Protein AF-A0A177A5A3-F1 (afdb_monomer)

Radius of gyration: 45.11 Å; Cα contacts (8 Å, |Δi|>4): 28; chains: 1; bounding box: 92×48×131 Å

Structure (mmCIF, N/CA/C/O backbone):
data_AF-A0A177A5A3-F1
#
_entry.id   AF-A0A177A5A3-F1
#
loop_
_atom_site.group_PDB
_atom_site.id
_atom_site.type_symbol
_atom_site.label_atom_id
_atom_site.label_alt_id
_atom_site.label_comp_id
_atom_site.label_asym_id
_atom_site.label_entity_id
_atom_site.label_seq_id
_atom_site.pdbx_PDB_ins_code
_atom_site.Cartn_x
_atom_site.Cartn_y
_atom_site.Cartn_z
_atom_site.occupancy
_atom_site.B_iso_or_equiv
_atom_site.auth_seq_id
_atom_site.auth_comp_id
_atom_site.auth_asym_id
_atom_site.auth_atom_id
_atom_site.pdbx_PDB_model_num
ATOM 1 N N . MET A 1 1 ? 63.293 -1.768 -91.874 1.00 43.72 1 MET A N 1
ATOM 2 C CA . MET A 1 1 ? 63.901 -0.863 -90.873 1.00 43.72 1 MET A CA 1
ATOM 3 C C . MET A 1 1 ? 62.945 0.317 -90.772 1.00 43.72 1 MET A C 1
ATOM 5 O O . MET A 1 1 ? 62.780 0.980 -91.776 1.00 43.72 1 MET A O 1
ATOM 9 N N . ILE A 1 2 ? 62.170 0.565 -89.721 1.00 44.16 2 ILE A N 1
ATOM 10 C CA . ILE A 1 2 ? 62.346 0.339 -88.285 1.00 44.16 2 ILE A CA 1
ATOM 11 C C . ILE A 1 2 ? 60.958 -0.004 -87.710 1.00 44.16 2 ILE A C 1
ATOM 13 O O . ILE A 1 2 ? 60.010 0.758 -87.875 1.00 44.16 2 ILE A O 1
ATOM 17 N N . SER A 1 3 ? 60.847 -1.181 -87.098 1.00 41.41 3 SER A N 1
ATOM 18 C CA . SER A 1 3 ? 59.806 -1.514 -86.119 1.00 41.41 3 SER A CA 1
ATOM 19 C C . SER A 1 3 ? 60.182 -0.882 -84.771 1.00 41.41 3 SER A C 1
ATOM 21 O O . SER A 1 3 ? 61.350 -0.554 -84.588 1.00 41.41 3 SER A O 1
ATOM 23 N N . PHE A 1 4 ? 59.232 -0.832 -83.832 1.00 40.91 4 PHE A N 1
ATOM 24 C CA . PHE A 1 4 ? 59.339 -0.332 -82.448 1.00 40.91 4 PHE A CA 1
ATOM 25 C C . PHE A 1 4 ? 59.108 1.172 -82.286 1.00 40.91 4 PHE A C 1
ATOM 27 O O . PHE A 1 4 ? 60.006 1.970 -82.522 1.00 40.91 4 PHE A O 1
ATOM 34 N N . LEU A 1 5 ? 57.897 1.551 -81.863 1.00 44.75 5 LEU A N 1
ATOM 35 C CA . LEU A 1 5 ? 57.633 2.005 -80.485 1.00 44.75 5 LEU A CA 1
ATOM 36 C C . LEU A 1 5 ? 56.155 2.441 -80.336 1.00 44.75 5 LEU A C 1
ATOM 38 O O . LEU A 1 5 ? 55.847 3.568 -79.963 1.00 44.75 5 LEU A O 1
ATOM 42 N N . VAL A 1 6 ? 55.214 1.554 -80.665 1.00 46.81 6 VAL A N 1
ATOM 43 C CA . VAL A 1 6 ? 53.953 1.530 -79.906 1.00 46.81 6 VAL A CA 1
ATOM 44 C C . VAL A 1 6 ? 54.292 0.716 -78.658 1.00 46.81 6 VAL A C 1
ATOM 46 O O . VAL A 1 6 ? 55.092 -0.207 -78.786 1.00 46.81 6 VAL A O 1
ATOM 49 N N . ASP A 1 7 ? 53.777 1.123 -77.497 1.00 42.56 7 ASP A N 1
ATOM 50 C CA . ASP A 1 7 ? 53.931 0.504 -76.160 1.00 42.56 7 ASP A CA 1
ATOM 51 C C . ASP A 1 7 ? 54.714 1.370 -75.148 1.00 42.56 7 ASP A C 1
ATOM 53 O O . ASP A 1 7 ? 55.636 0.915 -74.477 1.00 4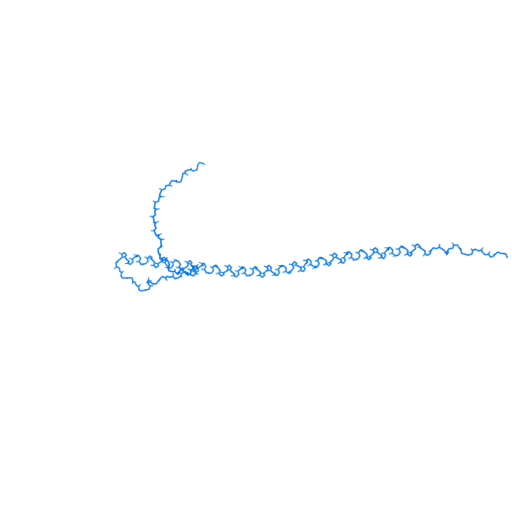2.56 7 ASP A O 1
ATOM 57 N N . PHE A 1 8 ? 54.323 2.643 -74.989 1.00 46.53 8 PHE A N 1
ATOM 58 C CA . PHE A 1 8 ? 54.714 3.466 -73.825 1.00 46.53 8 PHE A CA 1
ATOM 59 C C . PHE A 1 8 ? 53.513 3.866 -72.944 1.00 46.53 8 PHE A C 1
ATOM 61 O O . PHE A 1 8 ? 53.573 4.846 -72.213 1.00 46.53 8 PHE A O 1
ATOM 68 N N . PHE A 1 9 ? 52.392 3.142 -73.002 1.00 43.22 9 PHE A N 1
ATOM 69 C CA . PHE A 1 9 ? 51.239 3.422 -72.130 1.00 43.22 9 PHE A CA 1
ATOM 70 C C . PHE A 1 9 ? 50.538 2.175 -71.580 1.00 43.22 9 PHE A C 1
ATOM 72 O O . PHE A 1 9 ? 49.390 2.262 -71.175 1.00 43.22 9 PHE A O 1
ATOM 79 N N . ASP A 1 10 ? 51.238 1.043 -71.471 1.00 43.31 10 ASP A N 1
ATOM 80 C CA . ASP A 1 10 ? 50.706 -0.158 -70.808 1.00 43.31 10 ASP A CA 1
ATOM 81 C C . ASP A 1 10 ? 51.634 -0.649 -69.695 1.00 43.31 10 ASP A C 1
ATOM 83 O O . ASP A 1 10 ? 52.212 -1.728 -69.756 1.00 43.31 10 ASP A O 1
ATOM 87 N N . THR A 1 11 ? 51.810 0.145 -68.638 1.00 52.97 11 THR A N 1
ATOM 88 C CA . THR A 1 11 ? 52.291 -0.372 -67.344 1.00 52.97 11 THR A CA 1
ATOM 89 C C . THR A 1 11 ? 51.880 0.566 -66.212 1.00 52.97 11 THR A C 1
ATOM 91 O O . THR A 1 11 ? 52.743 1.245 -65.684 1.00 52.97 11 THR A O 1
ATOM 94 N N . ILE A 1 12 ? 50.598 0.595 -65.812 1.00 53.69 12 ILE A N 1
ATOM 95 C CA . ILE A 1 12 ? 50.194 0.676 -64.387 1.00 53.69 12 ILE A CA 1
ATOM 96 C C . ILE A 1 12 ? 48.771 0.083 -64.199 1.00 53.69 12 ILE A C 1
ATOM 98 O O . ILE A 1 12 ? 47.808 0.839 -64.145 1.00 53.69 12 ILE A O 1
ATOM 102 N N . PRO A 1 13 ? 48.592 -1.235 -63.974 1.00 45.12 13 PRO A N 1
ATOM 103 C CA . PRO A 1 13 ? 47.379 -1.761 -63.341 1.00 45.12 13 PRO A CA 1
ATOM 104 C C . PRO A 1 13 ? 47.587 -2.021 -61.836 1.00 45.12 13 PRO A C 1
ATOM 106 O O . PRO A 1 13 ? 46.880 -2.825 -61.239 1.00 45.12 13 PRO A O 1
ATOM 109 N N . PHE A 1 14 ? 48.586 -1.392 -61.201 1.00 43.34 14 PHE A N 1
ATOM 110 C CA . PHE A 1 14 ? 48.909 -1.652 -59.789 1.00 43.34 14 PHE A CA 1
ATOM 111 C C . PHE A 1 14 ? 48.409 -0.565 -58.821 1.00 43.34 14 PHE A C 1
ATOM 113 O O . PHE A 1 14 ? 48.257 -0.819 -57.625 1.00 43.34 14 PHE A O 1
ATOM 120 N N . PHE A 1 15 ? 48.123 0.648 -59.310 1.00 42.75 15 PHE A N 1
ATOM 121 C CA . PHE A 1 15 ? 47.774 1.782 -58.443 1.00 42.75 15 PHE A CA 1
ATOM 122 C C . PHE A 1 15 ? 46.258 1.929 -58.204 1.00 42.75 15 PHE A C 1
ATOM 124 O O . PHE A 1 15 ? 45.849 2.239 -57.088 1.00 42.75 15 PHE A O 1
ATOM 131 N N . GLU A 1 16 ? 45.404 1.614 -59.186 1.00 47.34 16 GLU A N 1
ATOM 132 C CA . GLU A 1 16 ? 43.937 1.703 -59.029 1.00 47.34 16 GLU A CA 1
ATOM 133 C C . GLU A 1 16 ? 43.339 0.589 -58.157 1.00 47.34 16 GLU A C 1
ATOM 135 O O . GLU A 1 16 ? 42.454 0.858 -57.343 1.00 47.34 16 GLU A O 1
ATOM 140 N N . ALA A 1 17 ? 43.858 -0.641 -58.248 1.00 53.09 17 ALA A N 1
ATOM 141 C CA . ALA A 1 17 ? 43.364 -1.769 -57.451 1.00 53.09 17 ALA A CA 1
ATOM 142 C C . ALA A 1 17 ? 43.591 -1.572 -55.936 1.00 53.09 17 ALA A C 1
ATOM 144 O O . ALA A 1 17 ? 42.788 -2.010 -55.109 1.00 53.09 17 ALA A O 1
ATOM 145 N N . ASN A 1 18 ? 44.664 -0.867 -55.557 1.00 56.59 18 ASN A N 1
ATOM 146 C CA . ASN A 1 18 ? 44.965 -0.548 -54.160 1.00 56.59 18 ASN A CA 1
ATOM 147 C C . ASN A 1 18 ? 44.039 0.546 -53.601 1.00 56.59 18 ASN A C 1
ATOM 149 O O . ASN A 1 18 ? 43.550 0.424 -52.475 1.00 56.59 18 ASN A O 1
ATOM 153 N N . LEU A 1 19 ? 43.731 1.577 -54.398 1.00 59.50 19 LEU A N 1
ATOM 154 C CA . LEU A 1 19 ? 42.781 2.635 -54.031 1.00 59.50 19 LEU A CA 1
ATOM 155 C C . LEU A 1 19 ? 41.350 2.092 -53.880 1.00 59.50 19 LEU A C 1
ATOM 157 O O . LEU A 1 19 ? 40.668 2.435 -52.911 1.00 59.50 19 LEU A O 1
ATOM 161 N N . SER A 1 20 ? 40.906 1.195 -54.769 1.00 61.22 20 SER A N 1
ATOM 162 C CA . SER A 1 20 ? 39.584 0.564 -54.656 1.00 61.22 20 SER A CA 1
ATOM 163 C C . SER A 1 20 ? 39.479 -0.358 -53.438 1.00 61.22 20 SER A C 1
ATOM 165 O O . SER A 1 20 ? 38.479 -0.308 -52.721 1.00 61.22 20 SER A O 1
ATOM 167 N N . CYS A 1 21 ? 40.513 -1.152 -53.143 1.00 56.16 21 CYS A N 1
ATOM 168 C CA . CYS A 1 21 ? 40.538 -2.020 -51.958 1.00 56.16 21 CYS A CA 1
ATOM 169 C C . CYS A 1 21 ? 40.504 -1.226 -50.642 1.00 56.16 21 CYS A C 1
ATOM 171 O O . CYS A 1 21 ? 39.732 -1.557 -49.738 1.00 56.16 21 CYS A O 1
ATOM 173 N N . LEU A 1 22 ? 41.282 -0.143 -50.536 1.00 64.50 22 LEU A N 1
ATOM 174 C CA . LEU A 1 22 ? 41.273 0.736 -49.360 1.00 64.50 22 LEU A CA 1
ATOM 175 C C . LEU A 1 22 ? 39.917 1.442 -49.182 1.00 64.50 22 LEU A C 1
ATOM 177 O O . LEU A 1 22 ? 39.397 1.523 -48.065 1.00 64.50 22 LEU A O 1
ATOM 181 N N . ALA A 1 23 ? 39.296 1.898 -50.273 1.00 66.62 23 ALA A N 1
ATOM 182 C CA . ALA A 1 23 ? 37.971 2.518 -50.239 1.00 66.62 23 ALA A CA 1
ATOM 183 C C . ALA A 1 23 ? 36.861 1.535 -49.815 1.00 66.62 23 ALA A C 1
ATOM 185 O O . ALA A 1 23 ? 35.938 1.911 -49.090 1.00 66.62 23 ALA A O 1
ATOM 186 N N . ILE A 1 24 ? 36.943 0.266 -50.224 1.00 70.19 24 ILE A N 1
ATOM 187 C CA . ILE A 1 24 ? 35.982 -0.774 -49.823 1.00 70.19 24 ILE A CA 1
ATOM 188 C C . ILE A 1 24 ? 36.155 -1.133 -48.339 1.00 70.19 24 ILE A C 1
ATOM 190 O O . ILE A 1 24 ? 35.165 -1.185 -47.607 1.00 70.19 24 ILE A O 1
ATOM 194 N N . SER A 1 25 ? 37.395 -1.307 -47.872 1.00 67.12 25 SER A N 1
ATOM 195 C CA . SER A 1 25 ? 37.703 -1.629 -46.470 1.00 67.12 25 SER A CA 1
ATOM 196 C C . SER A 1 25 ? 37.253 -0.525 -45.504 1.00 67.12 25 SER A C 1
ATOM 198 O O . SER A 1 25 ? 36.602 -0.788 -44.489 1.00 67.12 25 SER A O 1
ATOM 200 N N . THR A 1 26 ? 37.505 0.738 -45.855 1.00 71.69 26 THR A N 1
ATOM 201 C CA . THR A 1 26 ? 37.072 1.888 -45.046 1.00 71.69 26 THR A CA 1
ATOM 202 C C . THR A 1 26 ? 35.552 2.028 -45.013 1.00 71.69 26 THR A C 1
ATOM 204 O O . THR A 1 26 ? 34.984 2.202 -43.935 1.00 71.69 26 THR A O 1
ATOM 207 N N . ARG A 1 27 ? 34.858 1.865 -46.147 1.00 70.81 27 ARG A N 1
ATOM 208 C CA . ARG A 1 27 ? 33.384 1.867 -46.188 1.00 70.81 27 ARG A CA 1
ATOM 209 C C . ARG A 1 27 ? 32.779 0.733 -45.366 1.00 70.81 27 ARG A C 1
ATOM 211 O O . ARG A 1 27 ? 31.797 0.961 -44.663 1.00 70.81 27 ARG A O 1
ATOM 218 N N . PHE A 1 28 ? 33.363 -0.462 -45.421 1.00 76.12 28 PHE A N 1
ATOM 219 C CA . PHE A 1 28 ? 32.926 -1.594 -44.606 1.00 76.12 28 PHE A CA 1
ATOM 220 C C . PHE A 1 28 ? 33.111 -1.317 -43.106 1.00 76.12 28 PHE A C 1
ATOM 222 O O . PHE A 1 28 ? 32.181 -1.525 -42.331 1.00 76.12 28 PHE A O 1
ATOM 229 N N . SER A 1 29 ? 34.260 -0.759 -42.710 1.00 74.25 29 SER A N 1
ATOM 230 C CA . SER A 1 29 ? 34.571 -0.382 -41.322 1.00 74.25 29 SER A CA 1
ATOM 231 C C . SER A 1 29 ? 33.658 0.722 -40.772 1.00 74.25 29 SER A C 1
ATOM 233 O O . SER A 1 29 ? 33.216 0.665 -39.627 1.00 74.25 29 SER A O 1
ATOM 235 N N . VAL A 1 30 ? 33.324 1.726 -41.585 1.00 79.56 30 VAL A N 1
ATOM 236 C CA . VAL A 1 30 ? 32.384 2.783 -41.180 1.00 79.56 30 VAL A CA 1
ATOM 237 C C . VAL A 1 30 ? 30.965 2.223 -41.060 1.00 79.56 30 VAL A C 1
ATOM 239 O O . VAL A 1 30 ? 30.274 2.495 -40.080 1.00 79.56 30 VAL A O 1
ATOM 242 N N . LYS A 1 31 ? 30.533 1.393 -42.016 1.00 83.19 31 LYS A N 1
ATOM 243 C CA . LYS A 1 31 ? 29.190 0.801 -42.008 1.00 83.19 31 LYS A CA 1
ATOM 244 C C . LYS A 1 31 ? 28.988 -0.161 -40.834 1.00 83.19 31 LYS A C 1
ATOM 246 O O . LYS A 1 31 ? 27.918 -0.146 -40.235 1.00 83.19 31 LYS A O 1
ATOM 251 N N . SER A 1 32 ? 29.996 -0.955 -40.471 1.00 77.19 32 SER A N 1
ATOM 252 C CA . SER A 1 32 ? 29.913 -1.865 -39.322 1.00 77.19 32 SER A CA 1
ATOM 253 C C . SER A 1 32 ? 29.825 -1.118 -37.987 1.00 77.19 32 SER A C 1
ATOM 255 O O . SER A 1 32 ? 29.000 -1.480 -37.152 1.00 77.19 32 SER A O 1
ATOM 257 N N . LYS A 1 33 ? 30.588 -0.031 -37.805 1.00 80.56 33 LYS A N 1
ATOM 258 C CA . LYS A 1 33 ? 30.499 0.830 -36.611 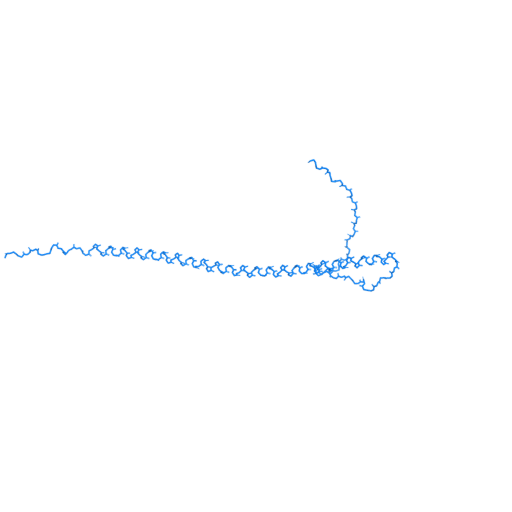1.00 80.56 33 LYS A CA 1
ATOM 259 C C . LYS A 1 33 ? 29.119 1.469 -36.458 1.00 80.56 33 LYS A C 1
ATOM 261 O O . LYS A 1 33 ? 28.541 1.409 -35.379 1.00 80.56 33 LYS A O 1
ATOM 266 N N . LEU A 1 34 ? 28.559 2.002 -37.545 1.00 80.88 34 LEU A N 1
ATOM 267 C CA . LEU A 1 34 ? 27.218 2.598 -37.534 1.00 80.88 34 LEU A CA 1
ATOM 268 C C . LEU A 1 34 ? 26.126 1.574 -37.194 1.00 80.88 34 LEU A C 1
ATOM 270 O O . LEU A 1 34 ? 25.200 1.887 -36.448 1.00 80.88 34 LEU A O 1
ATOM 274 N N . LEU A 1 35 ? 26.242 0.343 -37.706 1.00 79.88 35 LEU A N 1
ATOM 275 C CA . LEU A 1 35 ? 25.305 -0.732 -37.377 1.00 79.88 35 LEU A CA 1
ATOM 276 C C . LEU A 1 35 ? 25.392 -1.124 -35.898 1.00 79.88 35 LEU A C 1
ATOM 278 O O . LEU A 1 35 ? 24.352 -1.245 -35.251 1.00 79.88 35 LEU A O 1
ATOM 282 N N . LEU A 1 36 ? 26.603 -1.247 -35.346 1.00 80.81 36 LEU A N 1
ATOM 283 C CA . LEU A 1 36 ? 26.808 -1.531 -33.923 1.00 80.81 36 LEU A CA 1
ATOM 284 C C . LEU A 1 36 ? 26.213 -0.433 -33.032 1.00 80.81 36 LEU A C 1
ATOM 286 O O . LEU A 1 36 ? 25.481 -0.748 -32.101 1.00 80.81 36 LEU A O 1
ATOM 290 N N . GLU A 1 37 ? 26.440 0.841 -33.354 1.00 81.06 37 GLU A N 1
ATOM 291 C CA . GLU A 1 37 ? 25.869 1.966 -32.598 1.00 81.06 37 GLU A CA 1
ATOM 292 C C . GLU A 1 37 ? 24.341 2.059 -32.694 1.00 81.06 37 GLU A C 1
ATOM 294 O O . GLU A 1 37 ? 23.689 2.542 -31.768 1.00 81.06 37 GLU A O 1
ATOM 299 N N . SER A 1 38 ? 23.743 1.647 -33.815 1.00 78.88 38 SER A N 1
ATOM 300 C CA . SER A 1 38 ? 22.282 1.580 -33.925 1.00 78.88 38 SER A CA 1
ATOM 301 C C . SER A 1 38 ? 21.703 0.417 -33.117 1.00 78.88 38 SER A C 1
ATOM 303 O O . SER A 1 38 ? 20.714 0.598 -32.411 1.00 78.88 38 SER A O 1
ATOM 305 N N . ALA A 1 39 ? 22.374 -0.739 -33.133 1.00 79.00 39 ALA A N 1
ATOM 306 C CA . ALA A 1 39 ? 21.946 -1.922 -32.401 1.00 79.00 39 ALA A CA 1
ATOM 307 C C . ALA A 1 39 ? 22.007 -1.711 -30.881 1.00 79.00 39 ALA A C 1
ATOM 309 O O . ALA A 1 39 ? 21.066 -2.083 -30.184 1.00 79.00 39 ALA A O 1
ATOM 310 N N . THR A 1 40 ? 23.056 -1.065 -30.356 1.00 84.50 40 THR A N 1
ATOM 311 C CA . THR A 1 40 ? 23.146 -0.766 -28.915 1.00 84.50 40 THR A CA 1
ATOM 312 C C . THR A 1 40 ? 22.029 0.167 -28.454 1.00 84.50 40 THR A C 1
ATOM 314 O O . THR A 1 40 ? 21.398 -0.093 -27.433 1.00 84.50 40 THR A O 1
ATOM 317 N N . LYS A 1 41 ? 21.702 1.198 -29.243 1.00 86.50 4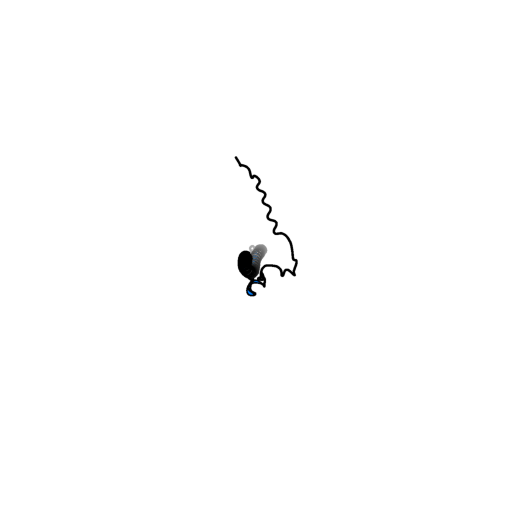1 LYS A N 1
ATOM 318 C CA . LYS A 1 41 ? 20.592 2.119 -28.945 1.00 86.50 41 LYS A CA 1
ATOM 319 C C . LYS A 1 41 ? 19.240 1.414 -28.905 1.00 86.50 41 LYS A C 1
ATOM 321 O O . LYS A 1 41 ? 18.362 1.821 -28.148 1.00 86.50 41 LYS A O 1
ATOM 326 N N . ASP A 1 42 ? 19.036 0.396 -29.732 1.00 87.00 42 ASP A N 1
ATOM 327 C CA . ASP A 1 42 ? 17.776 -0.347 -29.751 1.00 87.00 42 ASP A CA 1
ATOM 328 C C . ASP A 1 42 ? 17.677 -1.342 -28.586 1.00 87.00 42 ASP A C 1
ATOM 330 O O . ASP A 1 42 ? 16.600 -1.477 -28.000 1.00 87.00 42 ASP A O 1
ATOM 334 N N . VAL A 1 43 ? 18.800 -1.936 -28.167 1.00 89.06 43 VAL A N 1
ATOM 335 C CA . VAL A 1 43 ? 18.885 -2.739 -26.935 1.00 89.06 43 VAL A CA 1
ATOM 336 C C . VAL A 1 43 ? 18.581 -1.881 -25.703 1.00 89.06 43 VAL A C 1
ATOM 338 O O . VAL A 1 43 ? 17.698 -2.233 -24.925 1.00 89.06 43 VAL A O 1
ATOM 341 N N . GLU A 1 44 ? 19.200 -0.704 -25.569 1.00 92.06 44 GLU A N 1
ATOM 342 C CA . GLU A 1 44 ? 18.948 0.222 -24.450 1.00 92.06 44 GLU A CA 1
ATOM 343 C C . GLU A 1 44 ? 17.472 0.649 -24.362 1.00 92.06 44 GLU A C 1
ATOM 345 O O . GLU A 1 44 ? 16.886 0.722 -23.278 1.00 92.06 44 GLU A O 1
ATOM 350 N N . LYS A 1 45 ? 16.824 0.908 -25.507 1.00 92.69 45 LYS A N 1
ATOM 351 C CA . LYS A 1 45 ? 15.388 1.231 -25.545 1.00 92.69 45 LYS A CA 1
ATOM 352 C C . LYS A 1 45 ? 14.533 0.052 -25.091 1.00 92.69 45 LYS A C 1
ATOM 354 O O . LYS A 1 45 ? 13.562 0.274 -24.364 1.00 92.69 45 LYS A O 1
ATOM 359 N N . ALA A 1 46 ? 14.858 -1.165 -25.524 1.00 90.56 46 ALA A N 1
ATOM 360 C CA . ALA A 1 46 ? 14.128 -2.368 -25.140 1.00 90.56 46 ALA A CA 1
ATOM 361 C C . ALA A 1 46 ? 14.268 -2.646 -23.634 1.00 90.56 46 ALA A C 1
ATOM 363 O O . ALA A 1 46 ? 13.268 -2.894 -22.957 1.00 90.56 46 ALA A O 1
ATOM 364 N N . GLU A 1 47 ? 15.472 -2.497 -23.081 1.00 91.00 47 GLU A N 1
ATOM 365 C CA . GLU A 1 47 ? 15.727 -2.620 -21.643 1.00 91.00 47 GLU A CA 1
ATOM 366 C C . GLU A 1 47 ? 14.961 -1.565 -20.837 1.00 91.00 47 GLU A C 1
ATOM 368 O O . GLU A 1 47 ? 14.286 -1.890 -19.857 1.00 91.00 47 GLU A O 1
ATOM 373 N N . LEU A 1 48 ? 14.974 -0.305 -21.282 1.00 94.69 48 LEU A N 1
ATOM 374 C CA . LEU A 1 48 ? 14.221 0.767 -20.632 1.00 94.69 48 LEU A CA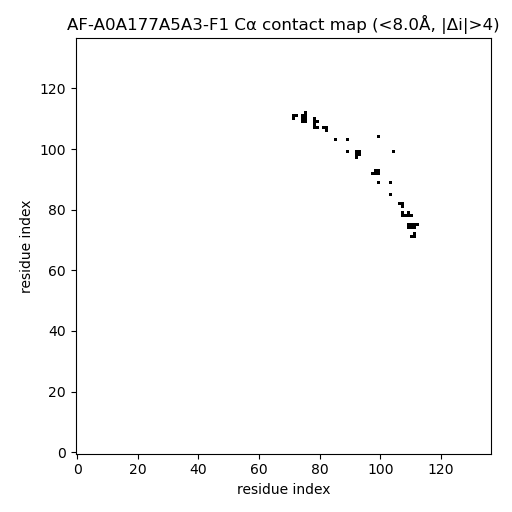 1
ATOM 375 C C . LEU A 1 48 ? 12.706 0.506 -20.668 1.00 94.69 48 LEU A C 1
ATOM 377 O O . LEU A 1 48 ? 11.991 0.832 -19.717 1.00 94.69 48 LEU A O 1
ATOM 381 N N . GLN A 1 49 ? 12.189 -0.061 -21.760 1.00 94.19 49 GLN A N 1
ATOM 382 C CA . GLN A 1 49 ? 10.782 -0.450 -21.855 1.00 94.19 49 GLN A CA 1
ATOM 383 C C . GLN A 1 49 ? 10.447 -1.586 -20.887 1.00 94.19 49 GLN A C 1
ATOM 385 O O . GLN A 1 49 ? 9.454 -1.474 -20.166 1.00 94.19 49 GLN A O 1
ATOM 390 N N . ALA A 1 50 ? 11.293 -2.614 -20.800 1.00 91.44 50 ALA A N 1
ATOM 391 C CA . ALA A 1 50 ? 11.125 -3.704 -19.844 1.00 91.44 50 ALA A CA 1
ATOM 392 C C . ALA A 1 50 ? 11.116 -3.185 -18.395 1.00 91.44 50 ALA A C 1
ATOM 394 O O . ALA A 1 50 ? 10.198 -3.484 -17.631 1.00 91.44 50 ALA A O 1
ATOM 395 N N . GLN A 1 51 ? 12.055 -2.302 -18.036 1.00 93.94 51 GLN A N 1
ATOM 396 C CA . GLN A 1 51 ? 12.097 -1.680 -16.708 1.00 93.94 51 GLN A CA 1
ATOM 397 C C . GLN A 1 51 ? 10.851 -0.837 -16.412 1.00 93.94 51 GLN A C 1
ATOM 399 O O . GLN A 1 51 ? 10.327 -0.867 -15.298 1.00 93.94 51 GLN A O 1
ATOM 404 N N . LYS A 1 52 ? 10.331 -0.100 -17.402 1.00 96.19 52 LYS A N 1
ATOM 405 C CA . LYS A 1 52 ? 9.093 0.680 -17.247 1.00 96.19 52 LYS A CA 1
ATOM 406 C C . LYS A 1 52 ? 7.882 -0.205 -16.973 1.00 96.19 52 LYS A C 1
ATOM 408 O O . LYS A 1 52 ? 7.011 0.216 -16.215 1.00 96.19 52 LYS A O 1
ATOM 413 N N . LEU A 1 53 ? 7.799 -1.385 -17.585 1.00 94.62 53 LEU A N 1
ATOM 414 C CA . LEU A 1 53 ? 6.710 -2.329 -17.325 1.00 94.62 53 LEU A CA 1
ATOM 415 C C . LEU A 1 53 ? 6.793 -2.864 -15.894 1.00 94.62 53 LEU A C 1
ATOM 417 O O . LEU A 1 53 ? 5.836 -2.703 -15.137 1.00 94.62 53 LEU A O 1
ATOM 421 N N . VAL A 1 54 ? 7.970 -3.333 -15.477 1.00 94.62 54 VAL A N 1
ATOM 422 C CA . VAL A 1 54 ? 8.204 -3.805 -14.101 1.00 94.62 54 VAL A CA 1
ATOM 423 C C . VAL A 1 54 ? 7.909 -2.704 -13.073 1.00 94.62 54 VAL A C 1
ATOM 425 O O . VAL A 1 54 ? 7.236 -2.936 -12.070 1.00 94.62 54 VAL A O 1
ATOM 428 N N . ALA A 1 55 ? 8.343 -1.467 -13.330 1.00 95.81 55 ALA A N 1
ATOM 429 C CA . ALA A 1 55 ? 8.082 -0.338 -12.440 1.00 95.81 55 ALA A CA 1
ATOM 430 C C . ALA A 1 55 ? 6.585 0.006 -12.336 1.00 95.81 55 ALA A C 1
ATOM 432 O O . ALA A 1 55 ? 6.116 0.395 -11.263 1.00 95.81 55 ALA A O 1
ATOM 433 N N . LYS A 1 56 ? 5.821 -0.133 -13.428 1.00 96.56 56 LYS A N 1
ATOM 434 C CA . LYS A 1 56 ? 4.364 0.068 -13.420 1.00 96.56 56 LYS A CA 1
ATOM 435 C C . LYS A 1 56 ? 3.669 -1.002 -12.589 1.00 96.56 56 LYS A C 1
ATOM 437 O O . LYS A 1 56 ? 2.851 -0.652 -11.742 1.00 96.56 56 LYS A O 1
ATOM 442 N N . GLU A 1 57 ? 4.024 -2.267 -12.779 1.00 93.81 57 GLU A N 1
ATOM 443 C CA . GLU A 1 57 ? 3.463 -3.383 -12.011 1.00 93.81 57 GLU A CA 1
ATOM 444 C C . GLU A 1 57 ? 3.766 -3.234 -10.515 1.00 93.81 57 GLU A C 1
ATOM 446 O O . GLU A 1 57 ? 2.855 -3.259 -9.685 1.00 93.81 57 GLU A O 1
ATOM 451 N N . ALA A 1 58 ? 5.021 -2.934 -10.165 1.00 95.75 58 ALA A N 1
ATOM 452 C CA . ALA A 1 58 ? 5.420 -2.675 -8.784 1.00 95.75 58 ALA A CA 1
ATOM 453 C C . ALA A 1 58 ? 4.683 -1.469 -8.177 1.00 95.75 58 ALA A C 1
ATOM 455 O O . ALA A 1 58 ? 4.312 -1.481 -6.999 1.00 95.75 58 ALA A O 1
ATOM 456 N N . ARG A 1 59 ? 4.440 -0.415 -8.967 1.00 97.12 59 ARG A N 1
ATOM 457 C CA . ARG A 1 59 ? 3.666 0.752 -8.523 1.00 97.12 59 ARG A CA 1
ATOM 458 C C . ARG A 1 59 ? 2.217 0.384 -8.224 1.00 97.12 59 ARG A C 1
ATOM 460 O O . ARG A 1 59 ? 1.714 0.804 -7.184 1.00 97.12 59 ARG A O 1
ATOM 467 N N . VAL A 1 60 ? 1.565 -0.381 -9.098 1.00 97.00 60 VAL A N 1
ATOM 468 C CA . VAL A 1 60 ? 0.179 -0.829 -8.895 1.00 97.00 60 VAL A CA 1
ATOM 469 C C . VAL A 1 60 ? 0.079 -1.697 -7.641 1.00 97.00 60 VAL A C 1
ATOM 471 O O . VAL A 1 60 ? -0.761 -1.423 -6.786 1.00 97.00 60 VAL A O 1
ATOM 474 N N . ALA A 1 61 ? 0.990 -2.657 -7.460 1.00 95.69 61 ALA A N 1
ATOM 475 C CA . ALA A 1 61 ? 1.025 -3.502 -6.266 1.00 95.69 61 ALA A CA 1
ATOM 476 C C . ALA A 1 61 ? 1.178 -2.678 -4.973 1.00 95.69 61 ALA A C 1
ATOM 478 O O . ALA A 1 61 ? 0.434 -2.866 -4.009 1.00 95.69 61 ALA A O 1
ATOM 479 N N . ARG A 1 62 ? 2.088 -1.694 -4.964 1.00 96.44 62 ARG A N 1
ATOM 480 C CA . ARG A 1 62 ? 2.265 -0.778 -3.822 1.00 96.44 62 ARG A CA 1
ATOM 481 C C . ARG A 1 62 ? 1.024 0.068 -3.554 1.00 96.44 62 ARG A C 1
ATOM 483 O O . ARG A 1 62 ? 0.690 0.314 -2.398 1.00 96.44 62 ARG A O 1
ATOM 490 N N . GLN A 1 63 ? 0.354 0.541 -4.602 1.00 97.62 63 GLN A N 1
ATOM 491 C CA . GLN A 1 63 ? -0.881 1.309 -4.457 1.00 97.62 63 GLN A CA 1
ATOM 492 C C . GLN A 1 63 ? -1.994 0.459 -3.845 1.00 97.62 63 GLN A C 1
ATOM 494 O O . GLN A 1 63 ? -2.627 0.923 -2.900 1.00 97.62 63 GLN A O 1
ATOM 499 N N . ALA A 1 64 ? -2.175 -0.776 -4.316 1.00 96.81 64 ALA A N 1
ATOM 500 C CA . ALA A 1 64 ? -3.158 -1.707 -3.772 1.00 96.81 64 ALA A CA 1
ATOM 501 C C . ALA A 1 64 ? -2.899 -2.003 -2.285 1.00 96.81 64 ALA A C 1
ATOM 503 O O . ALA A 1 64 ? -3.804 -1.865 -1.464 1.00 96.81 64 ALA A O 1
ATOM 504 N N . LEU A 1 65 ? -1.646 -2.294 -1.911 1.00 96.56 65 LEU A N 1
ATOM 505 C CA . LEU A 1 65 ? -1.258 -2.497 -0.509 1.00 96.56 65 LEU A CA 1
ATOM 506 C C . LEU A 1 65 ? -1.585 -1.260 0.336 1.00 96.56 65 LEU A C 1
ATOM 508 O O . LEU A 1 65 ? -2.245 -1.355 1.369 1.00 96.56 65 LEU A O 1
ATOM 512 N N . ASN A 1 66 ? -1.169 -0.076 -0.115 1.00 96.75 66 ASN A N 1
ATOM 513 C CA . ASN A 1 66 ? -1.408 1.163 0.623 1.00 96.75 66 ASN A CA 1
ATOM 514 C C . ASN A 1 66 ? -2.900 1.489 0.764 1.00 96.75 66 ASN A C 1
ATOM 516 O O . ASN A 1 66 ? -3.304 2.058 1.776 1.00 96.75 66 ASN A O 1
ATOM 520 N N . GLN A 1 67 ? -3.720 1.153 -0.233 1.00 96.75 67 GLN A N 1
ATOM 521 C CA . GLN A 1 67 ? -5.172 1.296 -0.150 1.00 96.75 67 GLN A CA 1
ATOM 522 C C . GLN A 1 67 ? -5.760 0.346 0.896 1.00 96.75 67 GLN A C 1
ATOM 524 O O . GLN A 1 67 ? -6.482 0.817 1.774 1.00 96.75 67 GLN A O 1
ATOM 529 N N . ALA A 1 68 ? -5.386 -0.936 0.869 1.00 94.56 68 ALA A N 1
ATOM 530 C CA . ALA A 1 68 ? -5.819 -1.915 1.865 1.00 94.56 68 ALA A CA 1
ATOM 531 C C . ALA A 1 68 ? -5.409 -1.493 3.287 1.00 94.56 68 ALA A C 1
ATOM 533 O O . ALA A 1 68 ? -6.239 -1.449 4.192 1.00 94.56 68 ALA A O 1
ATOM 534 N N . ARG A 1 69 ? -4.159 -1.049 3.473 1.00 93.56 69 ARG A N 1
ATOM 535 C CA . ARG A 1 69 ? -3.669 -0.548 4.767 1.00 93.56 69 ARG A CA 1
ATOM 536 C C . ARG A 1 69 ? -4.473 0.652 5.268 1.00 93.56 69 ARG A C 1
ATOM 538 O O . ARG A 1 69 ? -4.783 0.735 6.450 1.00 93.56 69 ARG A O 1
ATOM 545 N N . LYS A 1 70 ? -4.832 1.586 4.382 1.00 95.44 70 LYS A N 1
ATOM 546 C CA . LYS A 1 70 ? -5.670 2.739 4.746 1.00 95.44 70 LYS A CA 1
ATOM 547 C C . LYS A 1 70 ? -7.087 2.329 5.136 1.00 95.44 70 LYS A C 1
ATOM 549 O O . LYS A 1 70 ? -7.655 2.963 6.017 1.00 95.44 70 LYS A O 1
ATOM 554 N N . GLN A 1 71 ? -7.661 1.326 4.477 1.00 93.75 71 GLN A N 1
ATOM 555 C CA . GLN A 1 71 ? -8.984 0.807 4.829 1.00 93.75 71 GLN A CA 1
ATOM 556 C C . GLN A 1 71 ? -8.966 0.168 6.220 1.00 93.75 71 GLN A C 1
ATOM 558 O O . GLN A 1 71 ? -9.792 0.538 7.048 1.00 93.75 71 GLN A O 1
ATOM 563 N N . LEU A 1 72 ? -7.973 -0.680 6.503 1.00 92.69 72 LEU A N 1
ATOM 564 C CA . LEU A 1 72 ? -7.785 -1.275 7.830 1.00 92.69 72 LEU A CA 1
ATOM 565 C C . LEU A 1 72 ? -7.619 -0.206 8.914 1.00 92.69 72 LEU A C 1
ATOM 567 O O . LEU A 1 72 ? -8.310 -0.239 9.923 1.00 92.69 72 LEU A O 1
ATOM 571 N N . HIS A 1 73 ? -6.777 0.798 8.667 1.00 91.62 73 HIS A N 1
ATOM 572 C CA . HIS A 1 73 ? -6.555 1.880 9.624 1.00 91.62 73 HIS A CA 1
ATOM 573 C C . HIS A 1 73 ? -7.826 2.700 9.910 1.00 91.62 73 HIS A C 1
ATOM 575 O O . HIS A 1 73 ? -8.075 3.100 11.044 1.00 91.62 73 HIS A O 1
ATOM 581 N N . ARG A 1 74 ? -8.661 2.951 8.892 1.00 93.69 74 ARG A N 1
ATOM 582 C CA . ARG A 1 74 ? -9.951 3.637 9.080 1.00 93.69 74 ARG A CA 1
ATOM 583 C C . ARG A 1 74 ? -10.900 2.809 9.940 1.00 93.69 74 ARG A C 1
ATOM 585 O O . ARG A 1 74 ? -11.431 3.348 10.905 1.00 93.69 74 ARG A O 1
ATOM 592 N N . ALA A 1 75 ? -11.032 1.520 9.634 1.00 92.69 75 ALA A N 1
ATOM 593 C CA . ALA A 1 75 ? -11.848 0.601 10.420 1.00 92.69 75 ALA A CA 1
ATOM 594 C C . ALA A 1 75 ? -11.357 0.515 11.878 1.00 92.69 75 ALA A C 1
ATOM 596 O O . ALA A 1 75 ? -12.162 0.571 12.801 1.00 92.69 75 ALA A O 1
ATOM 597 N N . GLY A 1 76 ? -10.039 0.493 12.108 1.00 92.81 76 GLY A N 1
ATOM 598 C CA . GLY A 1 76 ? -9.472 0.504 13.461 1.00 92.81 76 GLY A CA 1
ATOM 599 C C . GLY A 1 76 ? -9.686 1.818 14.219 1.00 92.81 76 GLY A C 1
ATOM 600 O O . GLY A 1 76 ? -9.849 1.840 15.439 1.00 92.81 76 GLY A O 1
ATOM 601 N N . ILE A 1 77 ? -9.729 2.961 13.528 1.00 92.12 77 ILE A N 1
ATOM 602 C CA . ILE A 1 77 ? -10.121 4.234 14.155 1.00 92.12 77 ILE A CA 1
ATOM 603 C C . ILE A 1 77 ? -11.598 4.213 14.561 1.00 92.12 77 ILE A C 1
ATOM 605 O O . ILE A 1 77 ? -11.926 4.702 15.642 1.00 92.12 77 ILE A O 1
ATOM 609 N N . GLU A 1 78 ? -12.475 3.699 13.700 1.00 92.75 78 GLU A N 1
ATOM 610 C CA . GLU A 1 78 ? -13.911 3.581 1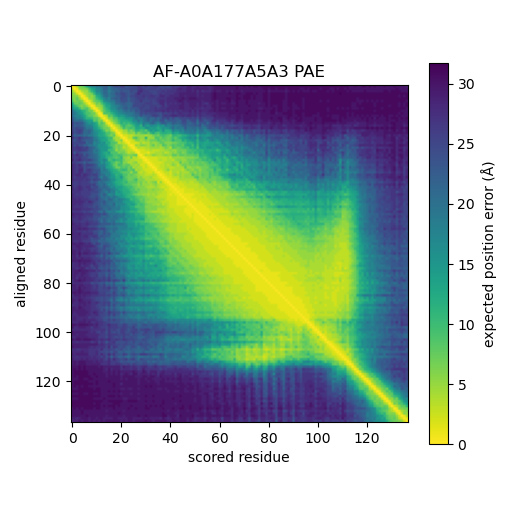3.976 1.00 92.75 78 GLU A CA 1
ATOM 611 C C . GLU A 1 78 ? -14.150 2.669 15.185 1.00 92.75 78 GLU A C 1
ATOM 613 O O . GLU A 1 78 ? -14.710 3.139 16.176 1.00 92.75 78 GLU A O 1
ATOM 618 N N . ALA A 1 79 ? -13.563 1.468 15.199 1.00 92.44 79 ALA A N 1
ATOM 619 C CA . ALA A 1 79 ? -13.642 0.538 16.326 1.00 92.44 79 ALA A CA 1
ATOM 620 C C . ALA A 1 79 ? -13.157 1.164 17.648 1.00 92.44 79 ALA A C 1
ATOM 622 O O . ALA A 1 79 ? -13.835 1.095 18.672 1.00 92.44 79 ALA A O 1
ATOM 623 N N . ARG A 1 80 ? -12.018 1.877 17.644 1.00 91.06 80 ARG A N 1
ATOM 624 C CA . ARG A 1 80 ? -11.515 2.561 18.853 1.00 91.06 80 ARG A CA 1
ATOM 625 C C . ARG A 1 80 ? -12.413 3.701 19.324 1.00 91.06 80 ARG A C 1
ATOM 627 O O . ARG A 1 80 ? -12.455 3.986 20.521 1.00 91.06 80 ARG A O 1
ATOM 634 N N . LYS A 1 81 ? -13.087 4.406 18.412 1.00 93.75 81 LYS A N 1
ATOM 635 C CA . LYS A 1 81 ? -14.050 5.456 18.777 1.00 93.75 81 LYS A CA 1
ATOM 636 C C . LYS A 1 81 ? -15.299 4.853 19.402 1.00 93.75 81 LYS A C 1
ATOM 638 O O . LYS A 1 81 ? -15.749 5.370 20.422 1.00 93.75 81 LYS A O 1
ATOM 643 N N . GLU A 1 82 ? -15.815 3.780 18.820 1.00 91.62 82 GLU A N 1
ATOM 644 C CA . GLU A 1 82 ? -16.968 3.054 19.348 1.00 91.62 82 GLU A CA 1
ATOM 645 C C . GLU A 1 82 ? -16.655 2.462 20.723 1.00 91.62 82 GLU A C 1
ATOM 647 O O . GLU A 1 82 ? -17.414 2.672 21.663 1.00 91.62 82 GLU A O 1
ATOM 652 N N . GLU A 1 83 ? -15.479 1.860 20.901 1.00 92.88 83 GLU A N 1
ATOM 653 C CA . GLU A 1 83 ? -15.058 1.308 22.191 1.00 92.88 83 GLU A CA 1
ATOM 654 C C . GLU A 1 83 ? -14.891 2.399 23.263 1.00 92.88 83 GLU A C 1
ATOM 656 O O . GLU A 1 83 ? -15.268 2.223 24.423 1.00 92.88 83 GLU A O 1
ATOM 661 N N . ARG A 1 84 ? -14.376 3.581 22.893 1.00 94.06 84 ARG A N 1
ATOM 662 C CA . ARG A 1 84 ? -14.344 4.743 23.800 1.00 94.06 84 ARG A CA 1
ATOM 663 C C . ARG A 1 84 ? -15.749 5.216 24.168 1.00 94.06 84 ARG A C 1
ATOM 665 O O . ARG A 1 84 ? -15.968 5.597 25.317 1.00 94.06 84 ARG A O 1
ATOM 672 N N . ALA A 1 85 ? -16.687 5.202 23.222 1.00 92.69 85 ALA A N 1
ATOM 673 C CA . ALA A 1 85 ? -18.079 5.549 23.483 1.00 92.69 85 ALA A CA 1
ATOM 674 C C . ALA A 1 85 ? -18.741 4.523 24.417 1.00 92.69 85 ALA A C 1
ATOM 676 O O . ALA A 1 85 ? -19.345 4.929 25.408 1.00 92.69 85 ALA A O 1
ATOM 677 N N . ARG A 1 86 ? -18.532 3.220 24.180 1.00 91.75 86 ARG A N 1
ATOM 678 C CA . ARG A 1 86 ? -18.974 2.122 25.053 1.00 91.75 86 ARG A CA 1
ATOM 679 C C . ARG A 1 86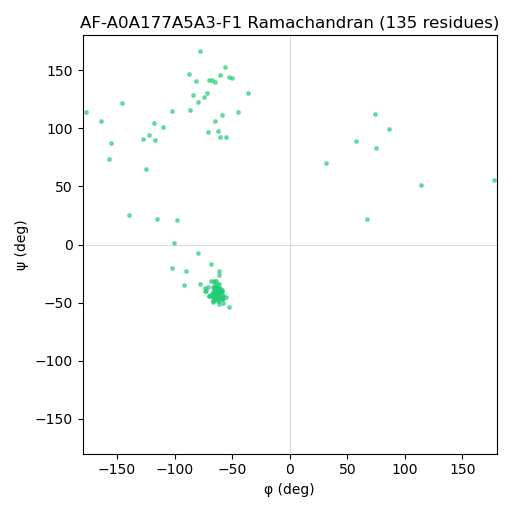 ? -18.499 2.334 26.489 1.00 91.75 86 ARG A C 1
ATOM 681 O O . ARG A 1 86 ? -19.311 2.398 27.406 1.00 91.75 86 ARG A O 1
ATOM 688 N N . LYS A 1 87 ? -17.190 2.532 26.684 1.00 91.56 87 LYS A N 1
ATOM 689 C CA . LYS A 1 87 ? -16.598 2.769 28.013 1.00 91.56 87 LYS A CA 1
ATOM 690 C C . LYS A 1 87 ? -17.178 3.998 28.707 1.00 91.56 87 LYS A C 1
ATOM 692 O O . LYS A 1 87 ? -17.412 3.960 29.911 1.00 91.56 87 LYS A O 1
ATOM 697 N N . LYS A 1 88 ? -17.433 5.075 27.959 1.00 93.62 88 LYS A N 1
ATOM 698 C CA . LYS A 1 88 ? -18.058 6.284 28.503 1.00 93.62 88 LYS A CA 1
ATOM 699 C C . LYS A 1 88 ? -19.490 6.020 28.980 1.00 93.62 88 LYS A C 1
ATOM 701 O O . LYS A 1 88 ? -19.833 6.454 30.072 1.00 93.62 88 LYS A O 1
ATOM 706 N N . MET A 1 89 ? -20.292 5.298 28.196 1.00 90.56 89 MET A N 1
ATOM 707 C CA . MET A 1 89 ? -21.661 4.927 28.580 1.00 90.56 89 MET A CA 1
ATOM 708 C C . MET A 1 89 ? -21.675 4.027 29.820 1.00 90.56 89 MET A C 1
ATOM 710 O O . MET A 1 89 ? -22.463 4.252 30.731 1.00 90.56 89 MET A O 1
ATOM 714 N N . ILE A 1 90 ? -20.765 3.052 29.897 1.00 90.75 90 ILE A N 1
ATOM 715 C CA . ILE A 1 90 ? -20.624 2.180 31.073 1.00 90.75 90 ILE A CA 1
ATOM 716 C C . ILE A 1 90 ? -20.272 2.991 32.322 1.00 90.75 90 ILE A C 1
ATOM 718 O O . ILE A 1 90 ? -20.883 2.788 33.367 1.00 90.75 90 ILE A O 1
ATOM 722 N N . ALA A 1 91 ? -19.316 3.919 32.218 1.00 91.69 91 ALA A N 1
ATOM 723 C CA . ALA A 1 91 ? -18.942 4.779 33.338 1.00 91.69 91 ALA A CA 1
ATOM 724 C C . ALA A 1 91 ? -20.134 5.615 33.833 1.00 91.69 91 ALA A C 1
ATOM 726 O O . ALA A 1 91 ? -20.364 5.684 35.035 1.00 91.69 91 ALA A O 1
ATOM 727 N N . GLN A 1 92 ? -20.936 6.171 32.919 1.00 92.69 92 GLN A N 1
ATOM 728 C CA . GLN A 1 92 ? -22.148 6.922 33.268 1.00 92.69 92 GLN A CA 1
ATOM 729 C C . GLN A 1 92 ? -23.192 6.053 33.980 1.00 92.69 92 GLN A C 1
ATOM 731 O O . GLN A 1 92 ? -23.705 6.446 35.020 1.00 92.69 92 GLN A O 1
ATOM 736 N N . LEU A 1 93 ? -23.471 4.849 33.471 1.00 91.31 93 LEU A N 1
ATOM 737 C CA . LEU A 1 93 ? -24.406 3.920 34.118 1.00 91.31 93 LEU A CA 1
ATOM 738 C C . LEU A 1 93 ? -23.935 3.515 35.516 1.00 91.31 93 LEU A C 1
ATOM 740 O O . LEU A 1 93 ? -24.745 3.403 36.434 1.00 91.31 93 LEU A O 1
ATOM 744 N N . TYR A 1 94 ? -22.625 3.331 35.682 1.00 90.56 94 TYR A N 1
ATOM 745 C CA . TYR A 1 94 ? -22.023 3.037 36.975 1.00 90.56 94 TYR A CA 1
ATOM 746 C C . TYR A 1 94 ? -22.169 4.211 37.955 1.00 90.56 94 TYR A C 1
ATOM 748 O O . TYR A 1 94 ? -22.530 3.996 39.110 1.00 90.56 94 TYR A O 1
ATOM 756 N N . GLU A 1 95 ? -21.947 5.448 37.496 1.00 92.62 95 GLU A N 1
ATOM 757 C CA . GLU A 1 95 ? -22.179 6.669 38.283 1.00 92.62 95 GLU A CA 1
ATOM 758 C C . GLU A 1 95 ? -23.655 6.831 38.686 1.00 92.62 95 GLU A C 1
ATOM 760 O O . GLU A 1 95 ? -23.949 7.233 39.812 1.00 92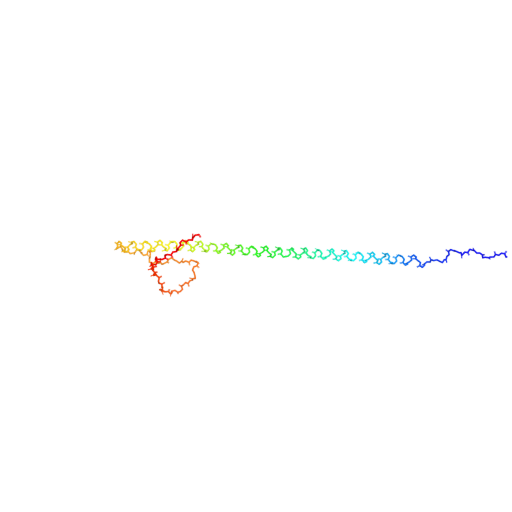.62 95 GLU A O 1
ATOM 765 N N . GLU A 1 96 ? -24.587 6.471 37.802 1.00 93.62 96 GLU A N 1
ATOM 766 C CA . GLU A 1 96 ? -26.035 6.504 38.052 1.00 93.62 96 GLU A CA 1
ATOM 767 C C . GLU A 1 96 ? -26.542 5.298 38.872 1.00 93.62 96 GLU A C 1
ATOM 769 O O . GLU A 1 96 ? -27.706 5.269 39.278 1.00 93.62 96 GLU A O 1
ATOM 774 N N . GLY A 1 97 ? -25.686 4.304 39.143 1.00 92.19 97 GLY A N 1
ATOM 775 C CA . GLY A 1 97 ? -26.046 3.075 39.858 1.00 92.19 97 GLY A CA 1
ATOM 776 C C . GLY A 1 97 ? -27.018 2.172 39.089 1.00 92.19 97 GLY A C 1
ATOM 777 O O . GLY A 1 97 ? -27.725 1.364 39.696 1.00 92.19 97 GLY A O 1
ATOM 778 N N . LEU A 1 98 ? -27.083 2.322 37.765 1.00 91.25 98 LEU A N 1
ATOM 779 C CA . LEU A 1 98 ? -27.954 1.549 36.889 1.00 91.25 98 LEU A CA 1
ATOM 780 C C . LEU A 1 98 ? -27.274 0.243 36.447 1.00 91.25 98 LEU A C 1
ATOM 782 O O . LEU A 1 98 ? -26.055 0.201 36.265 1.00 91.25 98 LEU A O 1
ATOM 786 N N . PRO A 1 99 ? -28.044 -0.842 36.247 1.00 87.50 99 PRO A N 1
ATOM 787 C CA . PRO A 1 99 ? -27.496 -2.080 35.711 1.00 87.50 99 PRO A CA 1
ATOM 788 C C . PRO A 1 99 ? -26.995 -1.870 34.276 1.00 87.50 99 PRO A C 1
ATOM 790 O O . PRO A 1 99 ? -27.644 -1.196 33.475 1.00 87.50 99 PRO A O 1
ATOM 793 N N . ILE A 1 100 ? -25.849 -2.470 33.951 1.00 84.25 100 ILE A N 1
ATOM 794 C CA . ILE A 1 100 ? -25.248 -2.383 32.617 1.00 84.25 100 ILE A CA 1
ATOM 795 C C . ILE A 1 100 ? -26.055 -3.266 31.648 1.00 84.25 100 ILE A C 1
ATOM 797 O O . ILE A 1 100 ? -26.264 -4.445 31.934 1.00 84.25 100 ILE A O 1
ATOM 801 N N . PRO A 1 101 ? -26.523 -2.723 30.512 1.00 84.94 101 PRO A N 1
ATOM 802 C CA . PRO A 1 101 ? -27.156 -3.501 29.455 1.00 84.94 101 PRO A CA 1
ATOM 803 C C . PRO A 1 101 ? -26.216 -4.568 28.870 1.00 84.94 101 PRO A C 1
ATOM 805 O O . PRO A 1 101 ? -25.032 -4.280 28.678 1.00 84.94 101 PRO A O 1
ATOM 808 N N . PRO A 1 102 ? -26.739 -5.742 28.467 1.00 83.25 102 PRO A N 1
ATOM 809 C CA . PRO A 1 102 ? -25.927 -6.827 27.905 1.00 83.25 102 PRO A CA 1
ATOM 810 C C . PRO A 1 102 ? -25.203 -6.435 26.606 1.00 83.25 102 PRO A C 1
ATOM 812 O O . PRO A 1 102 ? -24.131 -6.947 26.315 1.00 83.25 102 PRO A O 1
ATOM 815 N N . GLU A 1 103 ? -25.730 -5.467 25.846 1.00 81.38 103 GLU A N 1
ATOM 816 C CA . GLU A 1 103 ? -25.094 -4.944 24.623 1.00 81.38 103 GLU A CA 1
ATOM 817 C C . GLU A 1 103 ? -23.723 -4.296 24.873 1.00 81.38 103 GLU A C 1
ATOM 819 O O . GLU A 1 103 ? -22.909 -4.190 23.959 1.00 81.38 103 GLU A O 1
ATOM 824 N N . PHE A 1 104 ? -23.456 -3.853 26.104 1.00 82.00 104 PHE A N 1
ATOM 825 C CA . PHE A 1 104 ? -22.193 -3.227 26.478 1.00 82.00 104 PHE A CA 1
ATOM 826 C C . PHE A 1 104 ? -21.244 -4.178 27.211 1.00 82.00 104 PHE A C 1
ATOM 828 O O . PHE A 1 104 ? -20.157 -3.743 27.588 1.00 82.00 104 PHE A O 1
ATOM 835 N N . GLU A 1 105 ? -21.609 -5.445 27.419 1.00 79.00 105 GLU A N 1
ATOM 836 C CA . GLU A 1 105 ? -20.731 -6.431 28.063 1.00 79.00 105 GLU A CA 1
ATOM 837 C C . GLU A 1 105 ? -19.560 -6.830 27.153 1.00 79.00 105 GLU A C 1
ATOM 839 O O . GLU A 1 105 ? -18.433 -6.987 27.628 1.00 79.00 105 GLU A O 1
ATOM 844 N N . GLU A 1 106 ? -19.794 -6.919 25.841 1.00 83.19 106 GLU A N 1
ATOM 845 C CA . GLU A 1 106 ? -18.785 -7.352 24.874 1.00 83.19 106 GLU A CA 1
ATOM 846 C C . GLU A 1 106 ? -17.864 -6.194 24.425 1.00 83.19 106 GLU A C 1
ATOM 848 O O . GLU A 1 106 ? -18.342 -5.130 24.014 1.00 83.19 106 GLU A O 1
ATOM 853 N N . PRO A 1 107 ? -16.528 -6.363 24.488 1.00 83.38 107 PRO A N 1
ATOM 854 C CA . PRO A 1 107 ? -15.578 -5.409 23.916 1.00 83.38 107 PRO A CA 1
ATOM 855 C C . PRO A 1 107 ? -15.638 -5.381 22.385 1.00 83.38 107 PRO A C 1
ATOM 857 O O . PRO A 1 107 ? -15.713 -6.430 21.745 1.00 83.38 107 PRO A O 1
ATOM 860 N N . ILE A 1 108 ? -15.509 -4.194 21.786 1.00 85.81 108 ILE A N 1
ATOM 861 C CA . ILE A 1 108 ? -15.477 -4.064 20.324 1.00 85.81 108 ILE A CA 1
ATOM 862 C C . ILE A 1 108 ? -14.074 -4.431 19.803 1.00 85.81 108 ILE A C 1
ATOM 864 O O . ILE A 1 108 ? -13.091 -3.805 20.217 1.00 85.81 108 ILE A O 1
ATOM 868 N N . PRO A 1 109 ? -13.942 -5.417 18.892 1.00 82.88 109 P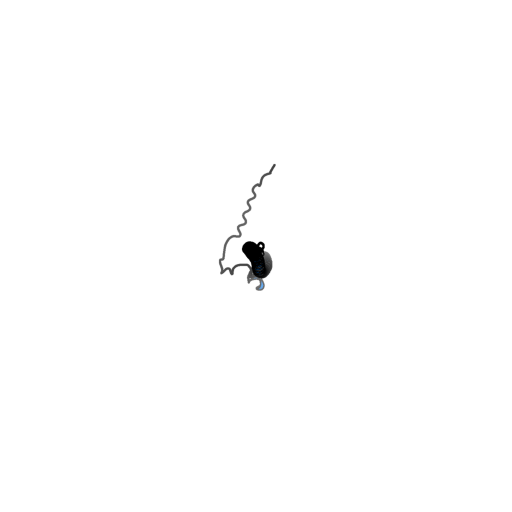RO A N 1
ATOM 869 C CA . PRO A 1 109 ? -12.646 -5.832 18.365 1.00 82.88 109 PRO A CA 1
ATOM 870 C C . PRO A 1 109 ? -12.061 -4.780 17.409 1.00 82.88 109 PRO A C 1
ATOM 872 O O . PRO A 1 109 ? -12.725 -4.337 16.472 1.00 82.88 109 PRO A O 1
ATOM 875 N N . ASP A 1 110 ? -10.793 -4.405 17.613 1.00 80.44 110 ASP A N 1
ATOM 876 C CA . ASP A 1 110 ? -10.064 -3.508 16.707 1.00 80.44 110 ASP A CA 1
ATOM 877 C C . ASP A 1 110 ? -9.415 -4.321 15.567 1.00 80.44 110 ASP A C 1
ATOM 879 O O . ASP A 1 110 ? -8.522 -5.128 15.832 1.00 80.44 110 ASP A O 1
ATOM 883 N N . PRO A 1 111 ? -9.815 -4.115 14.298 1.00 78.06 111 PRO A N 1
ATOM 884 C CA . PRO A 1 111 ? -9.255 -4.839 13.157 1.00 78.06 111 PRO A CA 1
ATOM 885 C C . PRO A 1 111 ? -7.791 -4.484 12.844 1.00 78.06 111 PRO A C 1
ATOM 887 O O . PRO A 1 111 ? -7.149 -5.202 12.078 1.00 78.06 111 PRO A O 1
ATOM 890 N N . GLU A 1 112 ? -7.264 -3.369 13.366 1.00 79.31 112 GLU A N 1
ATOM 891 C CA . GLU A 1 112 ? -5.854 -2.980 13.221 1.00 79.31 112 GLU A CA 1
ATOM 892 C C . GLU A 1 112 ? -4.979 -3.530 14.359 1.00 79.31 112 GLU A C 1
ATOM 894 O O . GLU A 1 112 ? -3.765 -3.672 14.185 1.00 79.31 112 GLU A O 1
ATOM 899 N N . ALA A 1 113 ? -5.567 -3.854 15.514 1.00 75.62 113 ALA A N 1
ATOM 900 C CA . ALA A 1 113 ? -4.817 -4.443 16.609 1.00 75.62 113 ALA A CA 1
ATOM 901 C C . ALA A 1 113 ? -4.397 -5.878 16.243 1.00 75.62 113 ALA A C 1
ATOM 903 O O . ALA A 1 113 ? -5.179 -6.616 15.634 1.00 75.62 113 ALA A O 1
ATOM 904 N N . PRO A 1 114 ? -3.179 -6.318 16.620 1.00 62.50 114 PRO A N 1
ATOM 905 C CA . PRO A 1 114 ? -2.915 -7.750 16.658 1.00 62.50 114 PRO A CA 1
ATOM 906 C C . PRO A 1 114 ? -4.013 -8.402 17.505 1.00 62.50 114 PRO A C 1
ATOM 908 O O . PRO A 1 114 ? -4.492 -7.784 18.454 1.00 62.50 114 PRO A O 1
ATOM 911 N N . GLN A 1 115 ? -4.443 -9.613 17.145 1.00 58.75 115 GLN A N 1
ATOM 912 C CA . GLN A 1 115 ? -5.351 -10.394 17.983 1.00 58.75 115 GLN A CA 1
ATOM 913 C C . GLN A 1 115 ? -4.629 -10.621 19.311 1.00 58.75 115 GLN A C 1
ATOM 915 O O . GLN A 1 115 ? -3.778 -11.498 19.423 1.00 58.75 115 GLN A O 1
ATOM 920 N N . ILE A 1 116 ? -4.871 -9.727 20.268 1.00 51.94 116 ILE A N 1
ATOM 921 C CA . ILE A 1 116 ? -4.324 -9.807 21.611 1.00 51.94 116 ILE A CA 1
ATOM 922 C C . ILE A 1 116 ? -5.068 -10.979 22.230 1.00 51.94 116 ILE A C 1
ATOM 924 O O . ILE A 1 116 ? -6.212 -10.850 22.667 1.00 51.94 116 ILE A O 1
ATOM 928 N N . GLU A 1 117 ? -4.428 -12.144 22.199 1.00 45.50 117 GLU A N 1
ATOM 929 C CA . GLU A 1 117 ? -4.671 -13.189 23.177 1.00 45.50 117 GLU A CA 1
ATOM 930 C C . GLU A 1 117 ? -4.430 -12.548 24.545 1.00 45.50 117 GLU A C 1
ATOM 932 O O . GLU A 1 117 ? -3.301 -12.394 24.988 1.00 45.50 117 GLU A O 1
ATOM 937 N N . SER A 1 118 ? -5.514 -12.041 25.133 1.00 49.38 118 SER A N 1
ATOM 938 C CA . SER A 1 118 ? -5.741 -11.950 26.572 1.00 49.38 118 SER A CA 1
ATOM 939 C C . SER A 1 118 ? -4.490 -11.757 27.442 1.00 49.38 118 SER A C 1
ATOM 941 O O . SER A 1 118 ? -4.147 -12.642 28.219 1.00 49.38 118 SER A O 1
ATOM 943 N N . GLU A 1 119 ? -3.853 -10.590 27.395 1.00 38.69 119 GLU A N 1
ATOM 944 C CA . GLU A 1 119 ? -2.989 -10.151 28.494 1.00 38.69 119 GLU A CA 1
ATOM 945 C C . GLU A 1 119 ? -3.579 -8.877 29.097 1.00 38.69 119 GLU A C 1
ATOM 947 O O . GLU A 1 119 ? -3.414 -7.743 28.651 1.00 38.69 119 GLU A O 1
ATOM 952 N N . TYR A 1 120 ? -4.425 -9.179 30.072 1.00 47.50 120 TYR A N 1
ATOM 953 C CA . TYR A 1 120 ? -4.962 -8.344 31.124 1.00 47.50 120 TYR A CA 1
ATOM 954 C C . TYR A 1 120 ? -3.836 -7.580 31.856 1.00 47.50 120 TYR A C 1
ATOM 956 O O . TYR A 1 120 ? -2.765 -8.131 32.084 1.00 47.50 120 TYR A O 1
ATOM 964 N N . GLU A 1 121 ? -4.149 -6.336 32.243 1.00 42.72 121 GLU A N 1
ATOM 965 C CA . GLU A 1 121 ? -3.373 -5.398 33.080 1.00 42.72 121 GLU A CA 1
ATOM 966 C C . GLU A 1 121 ? -2.145 -4.716 32.451 1.00 42.72 121 GLU A C 1
ATOM 968 O O . GLU A 1 121 ? -1.100 -5.321 32.274 1.00 42.72 121 GLU A O 1
ATOM 973 N N . SER A 1 122 ? -2.215 -3.391 32.246 1.00 47.50 122 SER A N 1
ATOM 974 C CA . SER A 1 122 ? -1.329 -2.467 32.980 1.00 47.50 122 SER A CA 1
ATOM 975 C C . SER A 1 122 ? -1.618 -0.993 32.648 1.00 47.50 122 SER A C 1
ATOM 977 O O . SER A 1 122 ? -1.378 -0.517 31.541 1.00 47.50 122 SER A O 1
ATOM 979 N N . GLN A 1 123 ? -2.093 -0.286 33.677 1.00 31.92 123 GLN A N 1
ATOM 980 C CA . GLN A 1 123 ? -1.848 1.133 33.963 1.00 31.92 123 GLN A CA 1
ATOM 981 C C . GLN A 1 123 ? -2.567 2.201 33.121 1.00 31.92 123 GLN A C 1
ATOM 983 O O . GLN A 1 123 ? -2.005 2.906 32.287 1.00 31.92 123 GLN A O 1
ATOM 988 N N . CYS A 1 124 ? -3.807 2.467 33.539 1.00 38.47 124 CYS A N 1
ATOM 989 C CA . CYS A 1 124 ? -4.152 3.836 33.916 1.00 38.47 124 CYS A CA 1
ATOM 990 C C . CYS A 1 124 ? -3.276 4.244 35.112 1.00 38.47 124 CYS A C 1
ATOM 992 O O . CYS A 1 124 ? -3.613 3.917 36.246 1.00 38.47 124 CYS A O 1
ATOM 994 N N . GLU A 1 125 ? -2.183 4.963 34.880 1.00 37.59 125 GLU A N 1
ATOM 995 C CA . GLU A 1 125 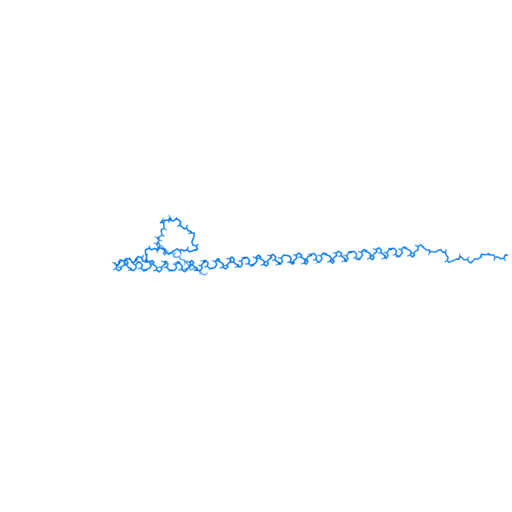? -1.585 5.799 35.920 1.00 37.59 125 GLU A CA 1
ATOM 996 C C . GLU A 1 125 ? -1.529 7.231 35.394 1.00 37.59 125 GLU A C 1
ATOM 998 O O . GLU A 1 125 ? -0.660 7.646 34.631 1.00 37.59 125 GLU A O 1
ATOM 1003 N N . SER A 1 126 ? -2.571 7.978 35.743 1.00 44.31 126 SER A N 1
ATOM 1004 C CA . SER A 1 126 ? -2.555 9.428 35.729 1.00 44.31 126 SER A CA 1
ATOM 1005 C C . SER A 1 126 ? -1.539 9.898 36.766 1.00 44.31 126 SER A C 1
ATOM 1007 O O . SER A 1 126 ? -1.831 9.851 37.960 1.00 44.31 126 SER A O 1
ATOM 1009 N N . GLN A 1 127 ? -0.385 10.395 36.329 1.00 36.41 127 GLN A N 1
ATOM 1010 C CA . GLN A 1 127 ? 0.467 11.207 37.185 1.00 36.41 127 GLN A CA 1
ATOM 1011 C C . GLN A 1 127 ? 0.594 12.599 36.575 1.00 36.41 127 GLN A C 1
ATOM 1013 O O . GLN A 1 127 ? 1.235 12.828 35.551 1.00 36.41 127 GLN A O 1
ATOM 1018 N N . TYR A 1 128 ? -0.121 13.524 37.207 1.00 44.22 128 TYR A N 1
ATOM 1019 C CA . TYR A 1 128 ? 0.142 14.944 37.123 1.00 44.22 128 TYR A CA 1
ATOM 1020 C C . TYR A 1 128 ? 1.569 15.190 37.611 1.00 44.22 128 TYR A C 1
ATOM 1022 O O . TYR A 1 128 ? 1.814 15.100 38.808 1.00 44.22 128 TYR A O 1
ATOM 1030 N N . GLU A 1 129 ? 2.467 15.581 36.717 1.00 41.69 129 GLU A N 1
ATOM 1031 C CA . GLU A 1 129 ? 3.602 16.424 37.084 1.00 41.69 129 GLU A CA 1
ATOM 1032 C C . GLU A 1 129 ? 3.635 17.634 36.150 1.00 41.69 129 GLU A C 1
ATOM 1034 O O . GLU A 1 129 ? 4.193 17.643 35.055 1.00 41.69 129 GLU A O 1
ATOM 1039 N N . SER A 1 130 ? 2.941 18.674 36.616 1.00 53.78 130 SER A N 1
ATOM 1040 C CA . SER A 1 130 ? 3.354 20.056 36.421 1.00 53.78 130 SER A CA 1
ATOM 1041 C C . SER A 1 130 ? 4.843 20.171 36.714 1.00 53.78 130 SER A C 1
ATOM 1043 O O . SER A 1 130 ? 5.207 20.069 37.876 1.00 53.78 130 SER A O 1
ATOM 1045 N N . GLU A 1 131 ? 5.665 20.478 35.713 1.00 49.88 131 GLU A N 1
ATOM 1046 C CA . GLU A 1 131 ? 6.883 21.265 35.912 1.00 49.88 131 GLU A CA 1
ATOM 1047 C C . GLU A 1 131 ? 7.434 21.813 34.580 1.00 49.88 131 GLU A C 1
ATOM 1049 O O . GLU A 1 131 ? 8.008 21.115 33.754 1.00 49.88 131 GLU A O 1
ATOM 1054 N N . ARG A 1 132 ? 7.245 23.129 34.412 1.00 50.84 132 ARG A N 1
ATOM 1055 C CA . ARG A 1 132 ? 8.306 24.085 34.055 1.00 50.84 132 ARG A CA 1
ATOM 1056 C C . ARG A 1 132 ? 9.087 23.810 32.753 1.00 50.84 132 ARG A C 1
ATOM 1058 O O . ARG A 1 132 ? 10.180 23.259 32.766 1.00 50.84 132 ARG A O 1
ATOM 1065 N N . GLY A 1 133 ? 8.577 24.353 31.645 1.00 39.88 133 GLY A N 1
ATOM 1066 C CA . GLY A 1 133 ? 9.333 24.590 30.409 1.00 39.88 133 GLY A CA 1
ATOM 1067 C C . GLY A 1 133 ? 9.543 26.087 30.192 1.00 39.88 133 GLY A C 1
ATOM 1068 O O . GLY A 1 133 ? 8.614 26.790 29.807 1.00 39.88 133 GLY A O 1
ATOM 1069 N N . SER A 1 134 ? 10.744 26.540 30.523 1.00 49.22 134 SER A N 1
ATOM 1070 C CA . SER A 1 134 ? 11.237 27.915 30.576 1.00 49.22 134 SER A CA 1
ATOM 1071 C C . SER A 1 134 ? 11.101 28.715 29.276 1.00 49.22 134 SER A C 1
ATOM 1073 O O . SER A 1 134 ? 11.137 28.159 28.179 1.00 49.22 134 SER A O 1
ATOM 1075 N N . GLU A 1 135 ? 11.003 30.036 29.453 1.00 46.75 135 GLU A N 1
ATOM 1076 C CA . GLU A 1 135 ? 11.308 31.084 28.474 1.00 46.75 135 GLU A CA 1
ATOM 1077 C C . GLU A 1 135 ? 12.504 30.722 27.585 1.00 46.75 135 GLU A C 1
ATOM 1079 O O . GLU A 1 135 ? 13.576 30.375 28.082 1.00 46.75 135 GLU A O 1
ATOM 1084 N N . TRP A 1 136 ? 12.323 30.873 26.276 1.00 49.16 136 TRP A N 1
ATOM 1085 C CA . TRP A 1 136 ? 13.430 31.090 25.355 1.00 49.16 136 TRP A CA 1
ATOM 1086 C C . TRP A 1 136 ? 13.437 32.584 25.022 1.00 49.16 136 TRP A C 1
ATOM 1088 O O . TRP A 1 136 ? 12.457 33.085 24.465 1.00 49.16 136 TRP A O 1
ATOM 1098 N N . GLU A 1 137 ? 14.505 33.271 25.436 1.00 45.50 137 GLU A N 1
ATOM 1099 C CA . GLU A 1 137 ? 14.946 34.549 24.855 1.00 45.50 137 GLU A CA 1
ATOM 1100 C C . GLU A 1 137 ? 15.311 34.388 23.372 1.00 45.50 137 GLU A C 1
ATOM 1102 O O . GLU A 1 137 ? 15.860 33.320 23.001 1.00 45.50 137 GLU A O 1
#

Foldseek 3Di:
DDDDDDDPPPDDPPPVVVVVVVVVVVVVVVVVVVVVVVVVVVVVVVVVVVVVVVVVVVVVVVVVVVVVVVVLVVQLVVLVVVQVVLVVVVVVCVVVVHDDDPVSPDRRDRSPDDPPPDDDDDDPDDDDDDDDDDDDD

Solvent-accessible surface area (backbone atoms only — not comparable to full-atom values): 8624 Å² total; per-residue (Å²): 139,82,83,89,82,85,83,89,83,85,83,78,85,68,64,62,61,52,55,53,50,53,53,51,52,52,53,50,55,52,52,51,52,54,51,52,58,52,50,53,55,51,50,54,51,52,52,54,50,53,52,52,52,54,52,50,53,55,48,51,54,53,50,53,50,53,50,53,52,51,51,41,50,50,52,21,51,50,29,52,51,52,40,52,49,50,52,50,53,51,51,50,32,58,74,70,70,46,85,81,59,76,86,67,71,64,81,65,77,44,78,61,51,76,87,74,78,82,78,79,86,86,78,95,72,91,74,89,73,92,75,89,84,76,89,82,132

Secondary structure (DSSP, 8-state):
-------SS---SSSHHHHHHHHHHHHHHHHHHHHHHHHHHHHHHHHHHHHHHHHHHHHHHHHHHHHHHHHHHHHHHHHHHHHHHHHHHHHHHHHTTPPPPGGGTSPPPPTTS------------------------

Sequence (137 aa):
MISFLVDFFDTIPFFEANLSCLAISTRFSVKSKLLLESATKDVEKAELQAQKLVAKEARVARQALNQARKQLHRAGIEARKEERARKKMIAQLYEEGLPIPPEFEEPIPDPEAPQIESEYESQCESQYESERGSEWE

Mean predicted aligned error: 17.29 Å

Organism: NCBI:txid655981

pLDDT: mean 74.46, std 20.68, range [31.92, 97.62]